Protein AF-A0A7D5LDS2-F1 (afdb_monomer_lite)

Foldseek 3Di:
DQDDLVNLVVQCVVLCVVPWLVSLVVSVVVLQVVLCPDPQSADECVSQVKDLADPDDPLPQCQFQLQAQQWDCDDVVAAIFGRHYFAQPHPPRGRGHHRRMHTSNGGGHSVDGGCVSVVCVVDVPDDDPPPPDDDDPPPPPDDPDDDDDDPDDDDDDDDDDDDD

pLDDT: mean 73.28, std 21.01, range [31.77, 95.56]

Secondary structure (DSSP, 8-state):
-PPPHHHHHHHHHHHHHHHTHHHHHHHHHHHHHHHHTSTTSSB-TTTTT-BSS--S-GGG---SGGGSTTEEPPPTTSPBEESSB--TT-TTTTT-B-TT-B-TT----TTS-TTHHHHHHHS-SS--TTT---------------------------------

InterPro domains:
  IPR000170 High potential iron-sulphur protein [PF01355] (63-108)
  IPR000170 High potential iron-sulphur protein [PS51373] (11-111)
  IPR036369 High potential iron-sulphur protein superfamily [G3DSA:4.10.490.10] (42-109)
  IPR036369 High potential iron-sulphur protein superfamily [SSF57652] (61-108)

Sequence (164 aa):
MQPSTLSHASALLWNYLRYGDRGVDAVAERVHDAAHDLPNGKFDKRSARYLPQSPFPPLLWRPQCGRCQFWEEGGPGESGRCHVVGRPDDGFGGEAIHPRGWCALFTPPSDEPAFAWVRERLIPDGASSVRGEYHPSVRNESAGGEPSPRRERTIPVTGPDDDG

Structure (mmCIF, N/CA/C/O backbone):
data_AF-A0A7D5LDS2-F1
#
_entry.id   AF-A0A7D5LDS2-F1
#
loop_
_atom_site.group_PDB
_atom_site.id
_atom_site.type_symbol
_atom_site.label_atom_id
_atom_site.label_alt_id
_atom_site.label_comp_id
_atom_site.label_asym_id
_atom_site.label_entity_id
_atom_site.label_seq_id
_atom_site.pdbx_PDB_ins_code
_atom_site.Cartn_x
_atom_site.Cartn_y
_atom_site.Cartn_z
_atom_site.occupancy
_atom_site.B_iso_or_equiv
_atom_site.auth_seq_id
_atom_site.auth_comp_id
_atom_site.auth_asym_id
_atom_site.auth_atom_id
_atom_site.pdbx_PDB_model_num
ATOM 1 N N . MET A 1 1 ? 7.931 -5.686 17.215 1.00 43.16 1 MET A N 1
ATOM 2 C CA . MET A 1 1 ? 8.887 -4.840 16.460 1.00 43.16 1 MET A CA 1
ATOM 3 C C . MET A 1 1 ? 8.094 -4.038 15.441 1.00 43.16 1 MET A C 1
ATOM 5 O O . MET A 1 1 ? 7.343 -4.650 14.699 1.00 43.16 1 MET A O 1
ATOM 9 N N . GLN A 1 2 ? 8.181 -2.704 15.433 1.00 44.94 2 GLN A N 1
ATOM 10 C CA . GLN A 1 2 ? 7.483 -1.902 14.419 1.00 44.94 2 GLN A CA 1
ATOM 11 C C . GLN A 1 2 ? 8.272 -1.941 13.101 1.00 44.94 2 GLN A C 1
ATOM 13 O O . GLN A 1 2 ? 9.468 -1.635 13.124 1.00 44.94 2 GLN A O 1
ATOM 18 N N . PRO A 1 3 ? 7.656 -2.303 11.964 1.00 48.97 3 PRO A N 1
ATOM 19 C CA . PRO A 1 3 ? 8.332 -2.232 10.678 1.00 48.97 3 PRO A CA 1
ATOM 20 C C . PRO A 1 3 ? 8.623 -0.762 10.352 1.00 48.97 3 PRO A C 1
ATOM 22 O O . PRO A 1 3 ? 7.722 0.068 10.241 1.00 48.97 3 PRO A O 1
ATOM 25 N N . SER A 1 4 ? 9.901 -0.402 10.228 1.00 54.41 4 SER A N 1
ATOM 26 C CA . SER A 1 4 ? 10.266 0.902 9.677 1.00 54.41 4 SER A CA 1
ATOM 27 C C . SER A 1 4 ? 9.943 0.912 8.178 1.00 54.41 4 SER A C 1
ATOM 29 O O . SER A 1 4 ? 10.125 -0.085 7.486 1.00 54.41 4 SER A O 1
ATOM 31 N N . THR A 1 5 ? 9.471 2.037 7.639 1.00 55.06 5 THR A N 1
ATOM 32 C CA . THR A 1 5 ? 9.068 2.130 6.216 1.00 55.06 5 THR A CA 1
ATOM 33 C C . THR A 1 5 ? 10.208 1.865 5.244 1.00 55.06 5 THR A C 1
ATOM 35 O O . THR A 1 5 ? 10.000 1.308 4.172 1.00 55.06 5 THR A O 1
ATOM 38 N N . LEU A 1 6 ? 11.424 2.242 5.646 1.00 59.59 6 LEU A N 1
ATOM 39 C CA . LEU A 1 6 ? 12.655 1.919 4.933 1.00 59.59 6 LEU A CA 1
ATOM 40 C C . LEU A 1 6 ? 12.893 0.405 4.882 1.00 59.59 6 LEU A C 1
ATOM 42 O O . LEU A 1 6 ? 13.400 -0.080 3.875 1.00 59.59 6 LEU A O 1
ATOM 46 N N . SER A 1 7 ? 12.494 -0.341 5.916 1.00 75.19 7 SER A N 1
ATOM 47 C CA . SER A 1 7 ? 12.638 -1.799 5.959 1.00 75.19 7 SER A CA 1
ATOM 48 C C . SER A 1 7 ? 11.725 -2.490 4.946 1.00 75.19 7 SER A C 1
ATOM 50 O O . SER A 1 7 ? 12.208 -3.315 4.177 1.00 75.19 7 SER A O 1
ATOM 52 N N . HIS A 1 8 ? 10.440 -2.112 4.868 1.00 85.94 8 HIS A N 1
ATOM 53 C CA . HIS A 1 8 ? 9.495 -2.758 3.940 1.00 85.94 8 HIS A CA 1
ATOM 54 C C . HIS A 1 8 ? 9.853 -2.508 2.476 1.00 85.94 8 HIS A C 1
ATOM 56 O O . HIS A 1 8 ? 10.021 -3.456 1.717 1.00 85.94 8 HIS A O 1
ATOM 62 N N . ALA A 1 9 ? 10.048 -1.244 2.087 1.00 83.69 9 ALA A N 1
ATOM 63 C CA . ALA A 1 9 ? 10.391 -0.901 0.706 1.00 83.69 9 ALA A CA 1
ATOM 64 C C . ALA A 1 9 ? 11.714 -1.550 0.258 1.00 83.69 9 ALA A C 1
ATOM 66 O O . ALA A 1 9 ? 11.814 -2.041 -0.867 1.00 83.69 9 ALA A O 1
ATOM 67 N N . SER A 1 10 ? 12.710 -1.608 1.151 1.00 84.69 10 SER A N 1
ATOM 68 C CA . SER A 1 10 ? 13.975 -2.295 0.868 1.00 84.69 10 SER A CA 1
ATOM 69 C C . SER A 1 10 ? 13.777 -3.803 0.749 1.00 84.69 10 SER A C 1
ATOM 71 O O . SER A 1 10 ? 14.291 -4.404 -0.187 1.00 84.69 10 SER A O 1
ATOM 73 N N . ALA A 1 11 ? 13.022 -4.425 1.660 1.00 87.38 11 ALA A N 1
ATOM 74 C CA . ALA A 1 11 ? 12.732 -5.855 1.609 1.00 87.38 11 ALA A CA 1
ATOM 75 C C . ALA A 1 11 ? 11.981 -6.228 0.326 1.00 87.38 11 ALA A C 1
ATOM 77 O O . ALA A 1 11 ? 12.344 -7.204 -0.327 1.00 87.38 11 ALA A O 1
ATOM 78 N N . LEU A 1 12 ? 10.989 -5.429 -0.065 1.00 88.25 12 LEU A N 1
ATOM 79 C CA . LEU A 1 12 ? 10.237 -5.601 -1.300 1.00 88.25 12 LEU A CA 1
ATOM 80 C C . LEU A 1 12 ? 11.160 -5.562 -2.525 1.00 88.25 12 LEU A C 1
ATOM 82 O O . LEU A 1 12 ? 11.166 -6.501 -3.319 1.00 88.25 12 LEU A O 1
ATOM 86 N N . LEU A 1 13 ? 11.997 -4.524 -2.637 1.00 87.12 13 LEU A N 1
ATOM 87 C CA . LEU A 1 13 ? 12.958 -4.390 -3.733 1.00 87.12 13 LEU A CA 1
ATOM 88 C C . LEU A 1 13 ? 13.962 -5.551 -3.759 1.00 87.12 13 LEU A C 1
ATOM 90 O O . LEU A 1 13 ? 14.194 -6.138 -4.811 1.00 87.12 13 LEU A O 1
ATOM 94 N N . TRP A 1 14 ? 14.541 -5.912 -2.612 1.00 88.12 14 TRP A N 1
ATOM 95 C CA . TRP A 1 14 ? 15.508 -7.009 -2.525 1.00 88.12 14 TRP A CA 1
ATOM 96 C C . TRP A 1 14 ? 14.907 -8.358 -2.920 1.00 88.12 14 TRP A C 1
ATOM 98 O O . TRP A 1 14 ? 15.557 -9.127 -3.630 1.00 88.12 14 TRP A O 1
ATOM 108 N N . ASN A 1 15 ? 13.679 -8.656 -2.486 1.00 89.06 15 ASN A N 1
ATOM 109 C CA . ASN A 1 15 ? 13.011 -9.904 -2.855 1.00 89.06 15 ASN A CA 1
ATOM 110 C C . ASN A 1 15 ? 12.637 -9.913 -4.340 1.00 89.06 15 ASN A C 1
ATOM 112 O O . ASN A 1 15 ? 12.840 -10.937 -4.987 1.00 89.06 15 ASN A O 1
ATOM 116 N N . TYR A 1 16 ? 12.200 -8.781 -4.897 1.00 87.00 16 TYR A N 1
ATOM 117 C CA . TYR A 1 16 ? 11.968 -8.656 -6.335 1.00 87.00 16 TYR A CA 1
ATOM 118 C C . TYR A 1 16 ? 13.249 -8.883 -7.151 1.00 87.00 16 TYR A C 1
ATOM 120 O O . TYR A 1 16 ? 13.262 -9.690 -8.074 1.00 87.00 16 TYR A O 1
ATOM 128 N N . LEU A 1 17 ? 14.366 -8.248 -6.779 1.00 86.94 17 LEU A N 1
ATOM 129 C CA . LEU A 1 17 ? 15.647 -8.425 -7.479 1.00 86.94 17 LEU A CA 1
ATOM 130 C C . LEU A 1 17 ? 16.155 -9.873 -7.436 1.00 86.94 17 LEU A C 1
ATOM 132 O O . LEU A 1 17 ? 16.854 -10.305 -8.350 1.00 86.94 17 LEU A O 1
ATOM 136 N N . ARG A 1 18 ? 15.829 -10.618 -6.374 1.00 90.50 18 ARG A N 1
ATOM 137 C CA . ARG A 1 18 ? 16.299 -11.993 -6.173 1.00 90.50 18 ARG A CA 1
ATOM 138 C C . ARG A 1 18 ? 15.373 -13.052 -6.772 1.00 90.50 18 ARG A C 1
ATOM 140 O O . ARG A 1 18 ? 15.866 -14.064 -7.261 1.00 90.50 18 ARG A O 1
ATOM 147 N N . TYR A 1 19 ? 14.062 -12.846 -6.692 1.00 88.25 19 TYR A N 1
ATOM 148 C CA . TYR A 1 19 ? 13.050 -13.868 -6.980 1.00 88.25 19 TYR A CA 1
ATOM 149 C C . TYR A 1 19 ? 11.948 -13.399 -7.945 1.00 88.25 19 TYR A C 1
ATOM 151 O O . TYR A 1 19 ? 11.013 -14.155 -8.207 1.00 88.25 19 TYR A O 1
ATOM 159 N N . GLY A 1 20 ? 12.043 -12.180 -8.483 1.00 87.25 20 GLY A N 1
ATOM 160 C CA . GLY A 1 20 ? 11.015 -11.578 -9.333 1.00 87.25 20 GLY A CA 1
ATOM 161 C C . GLY A 1 20 ? 9.700 -11.357 -8.585 1.00 87.25 20 GLY A C 1
ATOM 162 O O . GLY A 1 20 ? 9.694 -11.139 -7.371 1.00 87.25 20 GLY A O 1
ATOM 163 N N . ASP A 1 21 ? 8.582 -11.455 -9.304 1.00 86.44 21 ASP A N 1
ATOM 164 C CA . ASP A 1 21 ? 7.237 -11.220 -8.757 1.00 86.44 21 ASP A CA 1
ATOM 165 C C . ASP A 1 21 ? 6.879 -12.196 -7.621 1.00 86.44 21 ASP A C 1
ATOM 167 O O . ASP A 1 21 ? 6.328 -11.781 -6.608 1.00 86.44 21 ASP A O 1
ATOM 171 N N . ARG A 1 22 ? 7.356 -13.452 -7.663 1.00 86.81 22 ARG A N 1
ATOM 172 C CA . ARG A 1 22 ? 7.179 -14.397 -6.537 1.00 86.81 22 ARG A CA 1
ATOM 173 C C . ARG A 1 22 ? 7.800 -13.898 -5.230 1.00 86.81 22 ARG A C 1
ATOM 175 O O . ARG A 1 22 ? 7.350 -14.245 -4.143 1.00 86.81 22 ARG A O 1
ATOM 182 N N . GLY A 1 23 ? 8.877 -13.117 -5.322 1.00 88.19 23 GLY A N 1
ATOM 183 C CA . GLY A 1 23 ? 9.489 -12.487 -4.156 1.00 88.19 23 GLY A CA 1
ATOM 184 C C . GLY A 1 23 ? 8.614 -11.384 -3.564 1.00 88.19 23 GLY A C 1
ATOM 185 O O . GLY A 1 23 ? 8.627 -11.181 -2.350 1.00 88.19 23 GLY A O 1
ATOM 186 N N . VAL A 1 24 ? 7.857 -10.687 -4.411 1.00 90.44 24 VAL A N 1
ATOM 187 C CA . VAL A 1 24 ? 6.875 -9.677 -4.006 1.00 90.44 24 VAL A CA 1
ATOM 188 C C . VAL A 1 24 ? 5.690 -10.344 -3.314 1.00 90.44 24 VAL A C 1
ATOM 190 O O . VAL A 1 24 ? 5.346 -9.923 -2.210 1.00 90.44 24 VAL A O 1
ATOM 193 N N . ASP A 1 25 ? 5.175 -11.443 -3.864 1.00 90.31 25 ASP A N 1
ATOM 194 C CA . ASP A 1 25 ? 4.107 -12.239 -3.242 1.00 90.31 25 ASP A CA 1
ATOM 195 C C . ASP A 1 25 ? 4.535 -12.782 -1.867 1.00 90.31 25 ASP A C 1
ATOM 197 O O . ASP A 1 25 ? 3.831 -12.638 -0.874 1.00 90.31 25 ASP A O 1
ATOM 201 N N . ALA A 1 26 ? 5.763 -13.286 -1.730 1.00 90.75 26 ALA A N 1
ATOM 202 C CA . ALA A 1 26 ? 6.269 -13.728 -0.425 1.00 90.75 26 ALA A CA 1
ATOM 203 C C . ALA A 1 26 ? 6.412 -12.576 0.598 1.00 90.75 26 ALA A C 1
ATOM 205 O O . ALA A 1 26 ? 6.422 -12.782 1.815 1.00 90.75 26 ALA A O 1
ATOM 206 N N . VAL A 1 27 ? 6.594 -11.332 0.145 1.00 91.69 27 VAL A N 1
ATOM 207 C CA . VAL A 1 27 ? 6.536 -10.148 1.020 1.00 91.69 27 VAL A CA 1
ATOM 208 C C . VAL A 1 27 ? 5.083 -9.809 1.363 1.00 91.69 27 VAL A C 1
ATOM 210 O O . VAL A 1 27 ? 4.814 -9.452 2.509 1.00 91.69 2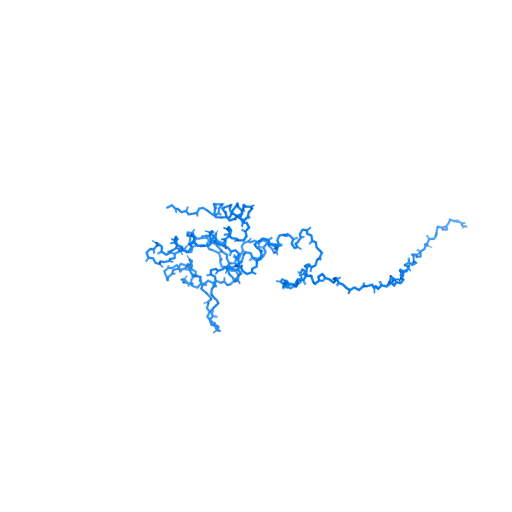7 VAL A O 1
ATOM 213 N N . ALA A 1 28 ? 4.161 -9.956 0.409 1.00 92.69 28 ALA A N 1
ATOM 214 C CA . ALA A 1 28 ? 2.724 -9.790 0.598 1.00 92.69 28 ALA A CA 1
ATOM 215 C C . ALA A 1 28 ? 2.177 -10.675 1.717 1.00 92.69 28 ALA A C 1
ATOM 217 O O . ALA A 1 28 ? 1.587 -10.166 2.670 1.00 92.69 28 ALA A O 1
ATOM 218 N N . GLU A 1 29 ? 2.429 -11.978 1.604 1.00 92.50 29 GLU A N 1
ATOM 219 C CA . GLU A 1 29 ? 1.976 -13.002 2.544 1.00 92.50 29 GLU A CA 1
ATOM 220 C C . GLU A 1 29 ? 2.492 -12.700 3.948 1.00 92.50 29 GLU A C 1
ATOM 222 O O . GLU A 1 29 ? 1.709 -12.603 4.884 1.00 92.50 29 GLU A O 1
ATOM 227 N N . ARG A 1 30 ? 3.783 -12.376 4.093 1.00 92.88 30 ARG A N 1
ATOM 228 C CA . ARG A 1 30 ? 4.353 -12.009 5.400 1.00 92.88 30 ARG A CA 1
ATOM 229 C C . ARG A 1 30 ? 3.700 -10.785 6.035 1.00 92.88 30 ARG A C 1
ATOM 231 O O . ARG A 1 30 ? 3.599 -10.725 7.257 1.00 92.88 30 ARG A O 1
ATOM 238 N N . VAL A 1 31 ? 3.307 -9.786 5.244 1.00 93.62 31 VAL A N 1
ATOM 239 C CA . VAL A 1 31 ? 2.572 -8.624 5.772 1.00 93.62 31 VAL A CA 1
ATOM 240 C C . VAL A 1 31 ? 1.163 -9.027 6.188 1.00 93.62 31 VAL A C 1
ATOM 242 O O . VAL A 1 31 ? 0.693 -8.555 7.221 1.00 93.62 31 VAL A O 1
ATOM 245 N N . HIS A 1 32 ? 0.502 -9.881 5.408 1.00 93.19 32 HIS A N 1
ATOM 246 C CA . HIS A 1 32 ? -0.823 -10.395 5.730 1.00 93.19 32 HIS A CA 1
ATOM 247 C C . HIS A 1 32 ? -0.808 -11.219 7.025 1.00 93.19 32 HIS A C 1
ATOM 249 O O . HIS A 1 32 ? -1.564 -10.907 7.941 1.00 93.19 32 HIS A O 1
ATOM 255 N N . ASP A 1 33 ? 0.119 -12.169 7.153 1.00 92.94 33 ASP A N 1
ATOM 256 C CA . ASP A 1 33 ? 0.312 -12.985 8.356 1.00 92.94 33 ASP A CA 1
ATOM 257 C C . ASP A 1 33 ? 0.617 -12.104 9.573 1.00 92.94 33 ASP A C 1
ATOM 259 O O . ASP A 1 33 ? -0.022 -12.212 10.618 1.00 92.94 33 ASP A O 1
ATOM 263 N N . ALA A 1 34 ? 1.530 -11.139 9.420 1.00 91.75 34 ALA A N 1
ATOM 264 C CA . ALA A 1 34 ? 1.866 -10.215 10.498 1.00 91.75 34 ALA A CA 1
ATOM 265 C C . ALA A 1 34 ? 0.692 -9.309 10.903 1.00 91.75 34 ALA A C 1
ATOM 267 O O . ALA A 1 34 ? 0.620 -8.900 12.060 1.00 91.75 34 ALA A O 1
ATOM 268 N N . ALA A 1 35 ? -0.203 -8.962 9.973 1.00 92.94 35 ALA A N 1
ATOM 269 C CA . ALA A 1 35 ? -1.431 -8.243 10.291 1.00 92.94 35 ALA A CA 1
ATOM 270 C C . ALA A 1 35 ? -2.405 -9.150 11.054 1.00 92.94 35 ALA A C 1
ATOM 272 O O . ALA A 1 35 ? -2.933 -8.733 12.085 1.00 92.94 35 ALA A O 1
ATOM 273 N N . HIS A 1 36 ? -2.588 -10.386 10.585 1.00 91.94 36 HIS A N 1
ATOM 274 C CA . HIS A 1 36 ? -3.464 -11.390 11.185 1.00 91.94 36 HIS A CA 1
ATOM 275 C C . HIS A 1 36 ? -3.063 -11.739 12.628 1.00 91.94 36 HIS A C 1
ATOM 277 O O . HIS A 1 36 ? -3.930 -11.900 13.484 1.00 91.94 36 HIS A O 1
ATOM 283 N N . ASP A 1 37 ? -1.764 -11.771 12.931 1.00 92.00 37 ASP A N 1
ATOM 284 C CA . ASP A 1 37 ? -1.237 -12.022 14.280 1.00 92.00 37 ASP A CA 1
ATOM 285 C C . ASP A 1 37 ? -1.487 -10.869 15.276 1.00 92.00 37 ASP A C 1
ATOM 287 O O . ASP A 1 37 ? -1.243 -11.006 16.480 1.00 92.00 37 ASP A O 1
ATOM 291 N N . LEU A 1 38 ? -1.965 -9.707 14.813 1.00 89.06 38 LEU A N 1
ATOM 292 C CA . LEU A 1 38 ? -2.340 -8.599 15.692 1.00 89.06 38 LEU A CA 1
ATOM 293 C C . LEU A 1 38 ? -3.741 -8.823 16.285 1.00 89.06 38 LEU A C 1
ATOM 295 O O . LEU A 1 38 ? -4.619 -9.337 15.600 1.00 89.06 38 LEU A O 1
ATOM 299 N N . PRO A 1 39 ? -4.027 -8.319 17.503 1.00 84.69 39 PRO A N 1
ATOM 300 C CA . PRO A 1 39 ? -5.327 -8.511 18.161 1.00 84.69 39 PRO A CA 1
ATOM 301 C C . PRO A 1 39 ? -6.561 -8.095 17.342 1.00 84.69 39 PRO A C 1
ATOM 303 O O . PRO A 1 39 ? -7.641 -8.632 17.552 1.00 84.69 39 PRO A O 1
ATOM 306 N N . ASN A 1 40 ? -6.397 -7.152 16.408 1.00 84.00 40 ASN A N 1
ATOM 307 C CA . ASN A 1 40 ? -7.465 -6.642 15.540 1.00 84.00 40 ASN A CA 1
ATOM 308 C C . ASN A 1 40 ? -7.284 -7.064 14.067 1.00 84.00 40 ASN A C 1
ATOM 310 O O . ASN A 1 40 ? -7.889 -6.461 13.185 1.00 84.00 40 ASN A O 1
ATOM 314 N N . GLY A 1 41 ? -6.380 -8.008 13.778 1.00 90.56 41 GLY A N 1
ATOM 315 C CA . GLY A 1 41 ? -6.093 -8.507 12.428 1.00 90.56 41 GLY A CA 1
ATOM 316 C C . GLY A 1 41 ? -5.488 -7.485 11.455 1.00 90.56 41 GLY A C 1
ATOM 317 O O . GLY A 1 41 ? -5.371 -7.765 10.266 1.00 90.56 41 GLY A O 1
ATOM 318 N N . LYS A 1 42 ? -5.140 -6.278 11.928 1.00 94.19 42 LYS A N 1
ATOM 319 C CA . LYS A 1 42 ? -4.668 -5.151 11.106 1.00 94.19 42 LYS A CA 1
ATOM 320 C C . LYS A 1 42 ? -3.667 -4.273 11.839 1.00 94.19 42 LYS A C 1
ATOM 322 O O . LYS A 1 42 ? -3.737 -4.116 13.062 1.00 94.19 42 LYS A O 1
ATOM 327 N N . PHE A 1 43 ? -2.799 -3.604 11.089 1.00 93.56 43 PHE A N 1
ATOM 328 C CA . PHE A 1 43 ? -1.986 -2.484 11.559 1.00 93.56 43 PHE A CA 1
ATOM 329 C C . PHE A 1 43 ? -2.848 -1.221 11.727 1.00 93.56 43 PHE A C 1
ATOM 331 O O . PHE A 1 43 ? -3.707 -0.926 10.893 1.00 93.56 43 PHE A O 1
ATOM 338 N N . ASP A 1 44 ? -2.613 -0.456 12.794 1.00 93.19 44 ASP A N 1
ATOM 339 C CA . ASP A 1 44 ? -3.185 0.888 12.930 1.00 93.19 44 ASP A CA 1
ATOM 340 C C . ASP A 1 44 ? -2.581 1.845 11.886 1.00 93.19 44 ASP A C 1
ATOM 342 O O . ASP A 1 44 ? -1.423 1.710 11.469 1.00 93.19 44 ASP A O 1
ATOM 346 N N . LYS A 1 45 ? -3.348 2.853 11.465 1.00 93.56 45 LYS A N 1
ATOM 347 C CA . LYS A 1 45 ? -2.917 3.834 10.454 1.00 93.56 45 LYS A CA 1
ATOM 348 C C . LYS A 1 45 ? -1.604 4.532 10.812 1.00 93.56 45 LYS A C 1
ATOM 350 O O . LYS A 1 45 ? -0.806 4.831 9.920 1.00 93.56 45 LYS A O 1
ATOM 355 N N . ARG A 1 46 ? -1.351 4.793 12.099 1.00 91.44 46 ARG A N 1
ATOM 356 C CA . ARG A 1 46 ? -0.134 5.484 12.548 1.00 91.44 46 ARG A CA 1
ATOM 357 C C . ARG A 1 46 ? 1.099 4.596 12.380 1.00 91.44 46 ARG A C 1
ATOM 359 O O . ARG A 1 46 ? 2.104 5.070 11.847 1.00 91.44 46 ARG A O 1
ATOM 366 N N . SER A 1 47 ? 1.038 3.331 12.788 1.00 90.38 47 SER A N 1
ATOM 367 C CA . SER A 1 47 ? 2.141 2.373 12.640 1.00 90.38 47 SER A CA 1
ATOM 368 C C . SER A 1 47 ? 2.430 2.050 11.175 1.00 90.38 47 SER A C 1
ATOM 370 O O . SER A 1 47 ? 3.596 1.991 10.784 1.00 90.38 47 SER A O 1
ATOM 372 N N . ALA A 1 48 ? 1.392 1.980 10.339 1.00 92.31 48 ALA A N 1
ATOM 373 C CA . ALA A 1 48 ? 1.523 1.828 8.892 1.00 92.31 48 ALA A CA 1
ATOM 374 C C . ALA A 1 48 ? 1.989 3.110 8.170 1.00 92.31 48 ALA A C 1
ATOM 376 O O . ALA A 1 48 ? 2.206 3.085 6.959 1.00 92.31 48 ALA A O 1
ATOM 377 N N . ARG A 1 49 ? 2.143 4.239 8.879 1.00 92.94 49 ARG A N 1
ATOM 378 C CA . ARG A 1 49 ? 2.433 5.570 8.310 1.00 92.94 49 ARG A CA 1
ATOM 379 C C . ARG A 1 49 ? 1.491 5.935 7.161 1.00 92.94 49 ARG A C 1
ATOM 381 O O . ARG A 1 49 ? 1.924 6.399 6.107 1.00 92.94 49 ARG A O 1
ATOM 388 N N . TYR A 1 50 ? 0.208 5.667 7.364 1.00 92.94 50 TYR A N 1
ATOM 389 C CA . TYR A 1 50 ? -0.827 5.961 6.391 1.00 92.94 50 TYR A CA 1
ATOM 390 C C . TYR A 1 50 ? -0.972 7.471 6.170 1.00 92.94 50 TYR A C 1
ATOM 392 O O . TYR A 1 50 ? -0.987 8.258 7.117 1.00 92.94 50 TYR A O 1
ATOM 400 N N . LEU A 1 51 ? -1.129 7.853 4.906 1.00 92.12 51 LEU A N 1
ATOM 401 C CA . LEU A 1 51 ? -1.464 9.193 4.449 1.00 92.12 51 LEU A CA 1
ATOM 402 C C . LEU A 1 51 ? -2.695 9.104 3.533 1.00 92.12 51 LEU A C 1
ATOM 404 O O . LEU A 1 51 ? -2.720 8.253 2.643 1.00 92.12 51 LEU A O 1
ATOM 408 N N . PRO A 1 52 ? -3.702 9.985 3.683 1.00 90.25 52 PRO A N 1
ATOM 409 C CA . PRO A 1 52 ? -4.910 9.969 2.846 1.00 90.25 52 PRO A CA 1
ATOM 410 C C . PRO A 1 52 ? -4.648 10.381 1.388 1.00 90.25 52 PRO A C 1
ATOM 412 O O . PRO A 1 52 ? -5.480 10.156 0.507 1.00 90.25 52 PRO A O 1
ATOM 415 N N . GLN A 1 53 ? -3.470 10.944 1.123 1.00 89.88 53 GLN A N 1
ATOM 416 C CA . GLN A 1 53 ? -2.968 11.257 -0.204 1.00 89.88 53 GLN A CA 1
ATOM 417 C C . GLN A 1 53 ? -1.505 10.823 -0.301 1.00 89.88 53 GLN A C 1
ATOM 419 O O . GLN A 1 53 ? -0.712 11.109 0.597 1.00 89.88 53 GLN A O 1
ATOM 424 N N . SER A 1 54 ? -1.158 10.128 -1.384 1.00 89.06 54 SER A N 1
ATOM 425 C CA . SER A 1 54 ? 0.205 9.681 -1.652 1.00 89.06 54 SER A CA 1
ATOM 426 C C . SER A 1 54 ? 1.174 10.872 -1.647 1.00 89.06 54 SER A C 1
ATOM 428 O O . SER A 1 54 ? 0.910 11.866 -2.331 1.00 89.06 54 SER A O 1
ATOM 430 N N . PRO A 1 55 ? 2.283 10.805 -0.882 1.00 85.75 55 PRO A N 1
ATOM 431 C CA . PRO A 1 55 ? 3.253 11.896 -0.796 1.00 85.75 55 PRO A CA 1
ATOM 432 C C . PRO A 1 55 ? 4.197 11.931 -2.003 1.00 85.75 55 PRO A C 1
ATOM 434 O O . PRO A 1 55 ? 5.052 12.810 -2.102 1.00 85.75 55 PRO A O 1
ATOM 437 N N . PHE A 1 56 ? 4.105 10.942 -2.892 1.00 81.19 56 PHE A N 1
ATOM 438 C CA . PHE A 1 56 ? 5.034 10.798 -3.992 1.00 81.19 56 PHE A CA 1
ATOM 439 C C . PHE A 1 56 ? 4.725 11.767 -5.135 1.00 81.19 56 PHE A C 1
ATOM 441 O O . PHE A 1 56 ? 3.560 12.051 -5.424 1.00 81.19 56 PHE A O 1
ATOM 448 N N . PRO A 1 57 ? 5.767 12.270 -5.822 1.00 73.81 57 PRO A N 1
ATOM 449 C CA . PRO A 1 57 ? 5.576 13.122 -6.983 1.00 73.81 57 PRO A CA 1
ATOM 450 C C . PRO A 1 57 ? 4.801 12.373 -8.081 1.00 73.81 57 PRO A C 1
ATOM 452 O O . PRO A 1 57 ? 4.868 11.144 -8.144 1.00 73.81 57 PRO A O 1
ATOM 455 N N . PRO A 1 58 ? 4.153 13.083 -9.026 1.00 65.06 58 PRO A N 1
ATOM 456 C CA . PRO A 1 58 ? 3.358 12.473 -10.102 1.00 65.06 58 PRO A CA 1
ATOM 457 C C . PRO A 1 58 ? 4.109 11.461 -10.979 1.00 65.06 58 PRO A C 1
ATOM 459 O O . PRO A 1 58 ? 3.501 10.723 -11.747 1.00 65.06 58 PRO A O 1
ATOM 462 N N . LEU A 1 59 ? 5.440 11.427 -10.910 1.00 61.34 59 LEU A N 1
ATOM 463 C CA . LEU A 1 59 ? 6.267 10.449 -11.615 1.00 61.34 59 LEU A CA 1
ATOM 464 C C . LEU A 1 59 ? 6.260 9.066 -10.936 1.00 61.34 59 LEU A C 1
ATOM 466 O O . LEU A 1 59 ? 6.392 8.055 -11.620 1.00 61.34 59 LEU A O 1
ATOM 470 N N . LEU A 1 60 ? 6.024 9.031 -9.625 1.00 67.50 60 LEU A N 1
ATOM 471 C CA . LEU A 1 60 ? 5.932 7.862 -8.748 1.00 67.50 60 LEU A CA 1
ATOM 472 C C . LEU A 1 60 ? 4.484 7.699 -8.247 1.00 67.50 60 LEU A C 1
ATOM 474 O O . LEU A 1 60 ? 4.246 7.439 -7.077 1.00 67.50 60 LEU A O 1
ATOM 478 N N . TRP A 1 61 ? 3.506 7.918 -9.126 1.00 59.91 61 TRP A N 1
ATOM 479 C CA . TRP A 1 61 ? 2.076 7.984 -8.793 1.00 59.91 61 TRP A CA 1
ATOM 480 C C . TRP A 1 61 ? 1.404 6.618 -8.571 1.00 59.91 61 TRP A C 1
ATOM 482 O O . TRP A 1 61 ? 0.308 6.562 -8.022 1.00 59.91 61 TRP A O 1
ATOM 492 N N . ARG A 1 62 ? 2.044 5.519 -8.996 1.00 74.94 62 ARG A N 1
ATOM 493 C CA . ARG A 1 62 ? 1.526 4.151 -8.815 1.00 74.94 62 ARG A CA 1
ATOM 494 C C . ARG A 1 62 ? 1.434 3.683 -7.352 1.00 74.94 62 ARG A C 1
ATOM 496 O O . ARG A 1 62 ? 0.471 2.978 -7.067 1.00 74.94 62 ARG A O 1
ATOM 503 N N . PRO A 1 63 ? 2.343 4.032 -6.415 1.00 79.50 63 PRO A N 1
ATOM 504 C CA . PRO A 1 63 ? 2.161 3.757 -4.989 1.00 79.50 63 PRO A CA 1
ATOM 505 C C . PRO A 1 63 ? 1.000 4.563 -4.393 1.00 79.50 63 PRO A C 1
ATOM 507 O O . PRO A 1 63 ? 1.179 5.609 -3.764 1.00 79.50 63 PRO A O 1
ATOM 510 N N . GLN A 1 64 ? -0.202 4.029 -4.582 1.00 91.00 64 GLN A N 1
ATOM 511 C CA . GLN A 1 64 ? -1.445 4.474 -3.974 1.00 91.00 64 GLN A CA 1
ATOM 512 C C . GLN A 1 64 ? -2.293 3.265 -3.557 1.00 91.00 64 GLN A C 1
ATOM 514 O O . GLN A 1 64 ? -2.158 2.185 -4.131 1.00 91.00 64 GLN A O 1
ATOM 519 N N . CYS A 1 65 ? -3.168 3.433 -2.566 1.00 92.75 65 CYS A N 1
ATOM 520 C CA . CYS A 1 65 ? -3.983 2.350 -2.019 1.00 92.75 65 CYS A CA 1
ATOM 521 C C . CYS A 1 65 ? -4.815 1.654 -3.100 1.00 92.75 65 CYS A C 1
ATOM 523 O O . CYS A 1 65 ? -4.736 0.442 -3.193 1.00 92.75 65 CYS A O 1
ATOM 525 N N . GLY A 1 66 ? -5.475 2.385 -4.003 1.00 89.88 66 GLY A N 1
ATOM 526 C CA . GLY A 1 66 ? -6.266 1.802 -5.099 1.00 89.88 66 GLY A CA 1
ATOM 527 C C . GLY A 1 66 ? -5.466 1.019 -6.153 1.00 89.88 66 GLY A C 1
ATOM 528 O O . GLY A 1 66 ? -6.028 0.570 -7.143 1.00 89.88 66 GLY A O 1
ATOM 529 N N . ARG A 1 67 ? -4.144 0.912 -5.992 1.00 88.69 67 ARG A N 1
ATOM 530 C CA . ARG A 1 67 ? -3.225 0.113 -6.819 1.00 88.69 67 ARG A CA 1
ATOM 531 C C . ARG A 1 67 ? -2.350 -0.797 -5.946 1.00 88.69 67 ARG A C 1
ATOM 533 O O . ARG A 1 67 ? -1.259 -1.179 -6.347 1.00 88.69 67 ARG A O 1
ATOM 540 N N . CYS A 1 68 ? -2.775 -1.061 -4.715 1.00 91.62 68 CYS A N 1
ATOM 541 C CA . CYS A 1 68 ? -2.111 -1.951 -3.774 1.00 91.62 68 CYS A CA 1
ATOM 542 C C . CYS A 1 68 ? -2.859 -3.282 -3.759 1.00 91.62 68 CYS A C 1
ATOM 544 O O . CYS A 1 68 ? -4.085 -3.285 -3.740 1.00 91.62 68 CYS A O 1
ATOM 546 N N . GLN A 1 69 ? -2.149 -4.401 -3.661 1.00 91.88 69 GLN A N 1
ATOM 547 C CA . GLN A 1 69 ? -2.785 -5.724 -3.5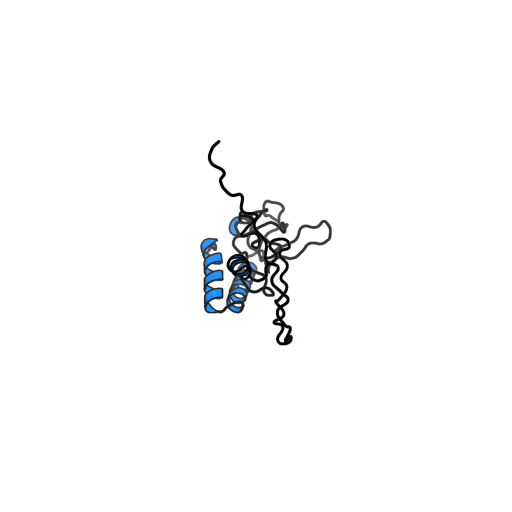68 1.00 91.88 69 GLN A CA 1
ATOM 548 C C . GLN A 1 69 ? -3.715 -5.899 -2.349 1.00 91.88 69 GLN A C 1
ATOM 550 O O . GLN A 1 69 ? -4.539 -6.801 -2.320 1.00 91.88 69 GLN A O 1
ATOM 555 N N . PHE A 1 70 ? -3.546 -5.079 -1.303 1.00 94.38 70 PHE A N 1
ATOM 556 C CA . PHE A 1 70 ? -4.325 -5.183 -0.064 1.00 94.38 70 PHE A CA 1
ATOM 557 C C . PHE A 1 70 ? -5.605 -4.343 -0.076 1.00 94.38 70 PHE A C 1
ATOM 559 O O . PHE A 1 70 ? -6.280 -4.261 0.951 1.00 94.38 70 PHE A O 1
ATOM 566 N N . TRP A 1 71 ? -5.878 -3.647 -1.177 1.00 93.81 71 TRP A N 1
ATOM 567 C CA . TRP A 1 71 ? -7.015 -2.750 -1.310 1.00 93.81 71 TRP A CA 1
ATOM 568 C C . TRP A 1 71 ? -8.266 -3.480 -1.769 1.00 93.81 71 TRP A C 1
ATOM 570 O O . TRP A 1 71 ? -8.234 -4.264 -2.712 1.00 93.81 71 TRP A O 1
ATOM 580 N N . GLU A 1 72 ? -9.375 -3.124 -1.136 1.00 93.19 72 GLU A N 1
ATOM 581 C CA . GLU A 1 72 ? -10.715 -3.540 -1.508 1.00 93.19 72 GLU A CA 1
ATOM 582 C C . GLU A 1 72 ? -11.535 -2.288 -1.825 1.00 93.19 72 GLU A C 1
ATOM 584 O O . GLU A 1 72 ? -11.642 -1.367 -1.007 1.00 93.19 72 GLU A O 1
ATOM 589 N N . GLU A 1 73 ? -12.090 -2.230 -3.034 1.00 90.62 73 GLU A N 1
ATOM 590 C CA . GLU A 1 73 ? -12.951 -1.122 -3.436 1.00 90.62 73 GLU A CA 1
ATOM 591 C C . GLU A 1 73 ? -14.276 -1.173 -2.665 1.00 90.62 73 GLU A C 1
ATOM 593 O O . GLU A 1 73 ? -14.889 -2.228 -2.516 1.00 90.62 73 GLU A O 1
ATOM 598 N N . GLY A 1 74 ? -14.704 -0.021 -2.144 1.00 85.62 74 GLY A N 1
ATOM 599 C CA . GLY A 1 74 ? -16.000 0.106 -1.481 1.00 85.62 74 GLY A CA 1
ATOM 600 C C . GLY A 1 74 ? -17.146 0.127 -2.493 1.00 85.62 74 GLY A C 1
ATOM 601 O O . GLY A 1 74 ? -16.942 0.389 -3.680 1.00 85.62 74 GLY A O 1
ATOM 602 N N . GLY A 1 75 ? -18.373 -0.104 -2.020 1.00 82.81 75 GLY A N 1
ATOM 603 C CA . GLY A 1 75 ? -19.565 0.101 -2.838 1.00 82.81 75 GLY A CA 1
ATOM 604 C C . GLY A 1 75 ? -19.750 1.568 -3.270 1.00 82.81 75 GLY A C 1
ATOM 605 O O . GLY A 1 75 ? -19.050 2.467 -2.796 1.00 82.81 75 GLY A O 1
ATOM 606 N N . PRO A 1 76 ? -20.717 1.861 -4.158 1.00 83.06 76 PRO A N 1
ATOM 607 C CA . PRO A 1 76 ? -21.005 3.229 -4.581 1.00 83.06 76 PRO A CA 1
ATOM 608 C C . PRO A 1 76 ? -21.288 4.161 -3.391 1.00 83.06 76 PRO A C 1
ATOM 610 O O . PRO A 1 76 ? -22.258 3.974 -2.662 1.00 83.06 76 PRO A O 1
ATOM 613 N N . GLY A 1 77 ? -20.448 5.184 -3.211 1.00 77.62 77 GLY A N 1
ATOM 614 C CA . GLY A 1 77 ? -20.556 6.138 -2.098 1.00 77.62 77 GLY A CA 1
ATOM 615 C C . GLY A 1 77 ? -19.945 5.658 -0.775 1.00 77.62 77 GLY A C 1
ATOM 616 O O . GLY A 1 77 ? -19.935 6.416 0.194 1.00 77.62 77 GLY A O 1
ATOM 617 N N . GLU A 1 78 ? -19.397 4.445 -0.732 1.00 82.38 78 GLU A N 1
ATOM 618 C CA . GLU A 1 78 ? -18.647 3.928 0.406 1.00 82.38 78 GLU A CA 1
ATOM 619 C C . GLU A 1 78 ? -17.150 4.203 0.245 1.00 82.38 78 GLU A C 1
ATOM 621 O O . GLU A 1 78 ? -16.617 4.366 -0.853 1.00 82.38 78 GLU A O 1
ATOM 626 N N . SER A 1 79 ? -16.447 4.258 1.373 1.00 83.31 79 SER A N 1
ATOM 627 C CA . SER A 1 79 ? -14.986 4.285 1.357 1.00 83.31 79 SER A CA 1
ATOM 628 C C . SER A 1 79 ? -14.456 2.873 1.141 1.00 83.31 79 SER A C 1
ATOM 630 O O . SER A 1 79 ? -14.990 1.913 1.699 1.00 83.31 79 SER A O 1
ATOM 632 N N . GLY A 1 80 ? -13.395 2.746 0.345 1.00 90.50 80 GLY A N 1
ATOM 633 C CA . GLY A 1 80 ? -12.705 1.469 0.231 1.00 90.50 80 GLY A CA 1
ATOM 634 C C . GLY A 1 80 ? -11.936 1.125 1.502 1.00 90.50 80 GLY A C 1
ATOM 635 O O . GLY A 1 80 ? -11.770 1.937 2.422 1.00 90.50 80 GLY A O 1
ATOM 636 N N . ARG A 1 81 ? -11.499 -0.125 1.565 1.00 92.88 81 ARG A N 1
ATOM 637 C CA . ARG A 1 81 ? -10.924 -0.745 2.756 1.00 92.88 81 ARG A CA 1
ATOM 638 C C . ARG A 1 81 ? -9.563 -1.335 2.423 1.00 92.88 81 ARG A C 1
ATOM 640 O O . ARG A 1 81 ? -9.193 -1.515 1.267 1.00 92.88 81 ARG A O 1
ATOM 647 N N . CYS A 1 82 ? -8.785 -1.607 3.462 1.00 95.00 82 CYS A N 1
ATOM 648 C CA . CYS A 1 82 ? -7.539 -2.349 3.340 1.00 95.00 82 CYS A CA 1
ATOM 649 C C . CYS A 1 82 ? -7.592 -3.569 4.256 1.00 95.00 82 CYS A C 1
ATOM 651 O O . CYS A 1 82 ? -8.033 -3.476 5.408 1.00 95.00 82 CYS A O 1
ATOM 653 N N . HIS A 1 83 ? -7.126 -4.708 3.752 1.00 94.56 83 HIS A N 1
ATOM 654 C CA . HIS A 1 83 ? -7.115 -5.960 4.505 1.00 94.56 83 HIS A CA 1
ATOM 655 C C . HIS A 1 83 ? -6.101 -5.953 5.650 1.00 94.56 83 HIS A C 1
ATOM 657 O O . HIS A 1 83 ? -6.297 -6.668 6.622 1.00 94.56 83 HIS A O 1
ATOM 663 N N . VAL A 1 84 ? -5.053 -5.126 5.564 1.00 95.56 84 VAL A N 1
ATOM 664 C CA . VAL A 1 84 ? -3.946 -5.130 6.536 1.00 95.56 84 VAL A CA 1
ATOM 665 C C . VAL A 1 84 ? -3.782 -3.815 7.303 1.00 95.56 84 VAL A C 1
ATOM 667 O O . VAL A 1 84 ? -3.064 -3.789 8.295 1.00 95.56 84 VAL A O 1
ATOM 670 N N . VAL A 1 85 ? -4.444 -2.720 6.907 1.00 94.88 85 VAL A N 1
ATOM 671 C CA . VAL A 1 85 ? -4.343 -1.403 7.574 1.00 94.88 85 VAL A CA 1
ATOM 672 C C . VAL A 1 85 ? -5.724 -0.811 7.831 1.00 94.88 85 VAL A C 1
ATOM 674 O O . VAL A 1 85 ? -6.597 -0.887 6.972 1.00 94.88 85 VAL A O 1
ATOM 677 N N . GLY A 1 86 ? -5.881 -0.135 8.968 1.00 92.88 86 GLY A N 1
ATOM 678 C CA . GLY A 1 86 ? -7.080 0.629 9.306 1.00 92.88 86 GLY A CA 1
ATOM 679 C C . GLY A 1 86 ? -7.963 -0.128 10.283 1.00 92.88 86 GLY A C 1
ATOM 680 O O . GLY A 1 86 ? -8.533 -1.159 9.935 1.00 92.88 86 GLY A O 1
ATOM 681 N N . ARG A 1 87 ? -8.064 0.399 11.501 1.00 90.81 87 ARG A N 1
ATOM 682 C CA . ARG A 1 87 ? -8.881 -0.134 12.597 1.00 90.81 87 ARG A CA 1
ATOM 683 C C . ARG A 1 87 ? -10.079 0.779 12.884 1.00 90.81 87 ARG A C 1
ATOM 685 O O . ARG A 1 87 ? -10.010 1.969 12.571 1.00 90.81 87 ARG A O 1
ATOM 692 N N . PRO A 1 88 ? -11.157 0.274 13.511 1.00 87.62 88 PRO A N 1
ATOM 693 C CA . PRO A 1 88 ? -12.338 1.083 13.824 1.00 87.62 88 PRO A CA 1
ATOM 694 C C . PRO A 1 88 ? -12.037 2.336 14.657 1.00 87.62 88 PRO A C 1
ATOM 696 O O . PRO A 1 88 ? -12.688 3.362 14.483 1.00 87.62 88 PRO A O 1
ATOM 699 N N . ASP A 1 89 ? -11.040 2.258 15.537 1.00 87.25 89 ASP A N 1
ATOM 700 C CA . ASP A 1 89 ? -10.608 3.314 16.454 1.00 87.25 89 ASP A CA 1
ATOM 701 C C . ASP A 1 89 ? -9.514 4.232 15.881 1.00 87.25 89 ASP A C 1
ATOM 703 O O . ASP A 1 89 ? -9.071 5.165 16.556 1.00 87.25 89 ASP A O 1
ATOM 707 N N . ASP A 1 90 ? -9.086 4.015 14.633 1.00 86.81 90 ASP A N 1
ATOM 708 C CA . ASP A 1 90 ? -8.078 4.865 14.013 1.00 86.81 90 ASP A CA 1
ATOM 709 C C . ASP A 1 90 ? -8.601 6.284 13.727 1.00 86.81 90 ASP A C 1
ATOM 711 O O . ASP A 1 90 ? -9.722 6.515 13.260 1.00 86.81 90 ASP A O 1
ATOM 715 N N . GLY A 1 91 ? -7.716 7.269 13.900 1.00 76.50 91 GLY A N 1
ATOM 716 C CA . GLY A 1 91 ? -7.929 8.616 13.368 1.00 76.50 91 GLY A CA 1
ATOM 717 C C . GLY A 1 91 ? -8.070 8.622 11.836 1.00 76.50 91 GLY A C 1
ATOM 718 O O . GLY A 1 91 ? -7.715 7.664 11.151 1.00 76.50 91 GLY A O 1
ATOM 719 N N . PHE A 1 92 ? -8.556 9.733 11.269 1.00 71.12 92 PHE A N 1
ATOM 720 C CA . PHE A 1 92 ? -8.830 9.862 9.826 1.00 71.12 92 PHE A CA 1
ATOM 721 C C . PHE A 1 92 ? -9.885 8.868 9.302 1.00 71.12 92 PHE A C 1
ATOM 723 O O . PHE A 1 92 ? -9.669 8.218 8.279 1.00 71.12 92 PHE A O 1
ATOM 730 N N . GLY A 1 93 ? -11.020 8.741 9.998 1.00 79.44 93 GLY A N 1
ATOM 731 C CA . GLY A 1 93 ? -12.174 7.969 9.519 1.00 79.44 93 GLY A CA 1
ATOM 732 C C . GLY A 1 93 ? -12.116 6.459 9.780 1.00 79.44 93 GLY A C 1
ATOM 733 O O . GLY A 1 93 ? -12.712 5.706 9.015 1.00 79.44 93 GLY A O 1
ATOM 734 N N . GLY A 1 94 ? -11.400 5.999 10.814 1.00 87.62 94 G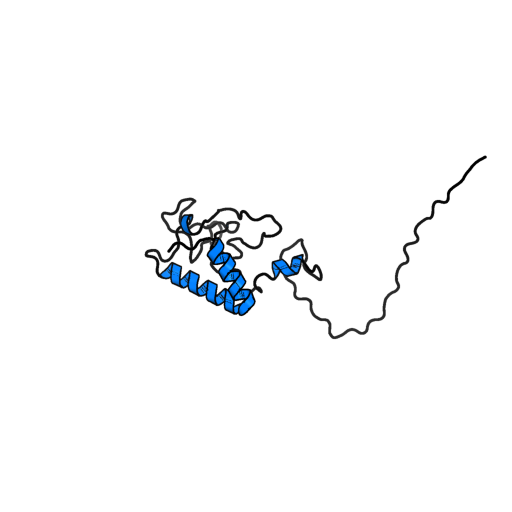LY A N 1
ATOM 735 C CA . GLY A 1 94 ? -11.411 4.594 11.239 1.00 87.62 94 GLY A CA 1
ATOM 736 C C . GLY A 1 94 ? -10.859 3.653 10.172 1.00 87.62 94 GLY A C 1
ATOM 737 O O . GLY A 1 94 ? -9.752 3.853 9.671 1.00 87.62 94 GLY A O 1
ATOM 738 N N . GLU A 1 95 ? -11.646 2.662 9.762 1.00 90.31 95 GLU A N 1
ATOM 739 C CA . GLU A 1 95 ? -11.248 1.695 8.730 1.00 90.31 95 GLU A CA 1
ATOM 740 C C . GLU A 1 95 ? -11.233 2.263 7.305 1.00 90.31 95 GLU A C 1
ATOM 742 O O . GLU A 1 95 ? -10.684 1.630 6.406 1.00 90.31 95 GLU A O 1
ATOM 747 N N . ALA A 1 96 ? -11.808 3.449 7.081 1.00 91.69 96 ALA A N 1
ATOM 748 C CA . ALA A 1 96 ? -11.892 4.045 5.754 1.00 91.69 96 ALA A CA 1
ATOM 749 C C . ALA A 1 96 ? -10.495 4.336 5.188 1.00 91.69 96 ALA A C 1
ATOM 751 O O . ALA A 1 96 ? -9.716 5.096 5.778 1.00 91.69 96 ALA A O 1
ATOM 752 N N . ILE A 1 97 ? -10.188 3.782 4.018 1.00 94.19 97 ILE A N 1
ATOM 753 C CA . ILE A 1 97 ? -8.954 4.041 3.280 1.00 94.19 97 ILE A CA 1
ATOM 754 C C . ILE A 1 97 ? -9.317 4.789 1.996 1.00 94.19 97 ILE A C 1
ATOM 756 O O . ILE A 1 97 ? -10.270 4.464 1.293 1.00 94.19 97 ILE A O 1
ATOM 760 N N . HIS A 1 98 ? -8.567 5.842 1.690 1.00 91.62 98 HIS A N 1
ATOM 761 C CA . HIS A 1 98 ? -8.782 6.626 0.483 1.00 91.62 98 HIS A CA 1
ATOM 762 C C . HIS A 1 98 ? -8.014 5.979 -0.683 1.00 91.62 98 HIS A C 1
ATOM 764 O O . HIS A 1 98 ? -6.835 5.662 -0.505 1.00 91.62 98 HIS A O 1
ATOM 770 N N . PRO A 1 99 ? -8.592 5.831 -1.891 1.00 91.25 99 PRO A N 1
ATOM 771 C CA . PRO A 1 99 ? -7.921 5.153 -3.009 1.00 91.25 99 PRO A CA 1
ATOM 772 C C . PRO A 1 99 ? -6.635 5.864 -3.454 1.00 91.25 99 PRO A C 1
ATOM 774 O O . PRO A 1 99 ? -5.699 5.227 -3.931 1.00 91.25 99 PRO A O 1
ATOM 777 N N . ARG A 1 100 ? -6.548 7.187 -3.251 1.00 90.62 100 ARG A N 1
ATOM 778 C CA . ARG A 1 100 ? -5.331 7.982 -3.517 1.00 90.62 100 ARG A CA 1
ATOM 779 C C . ARG A 1 100 ? -4.361 8.029 -2.334 1.00 90.62 100 ARG A C 1
ATOM 781 O O . ARG A 1 100 ? -3.362 8.739 -2.414 1.00 90.62 100 ARG A O 1
ATOM 788 N N . GLY A 1 101 ? -4.681 7.357 -1.231 1.00 92.44 101 GLY A N 1
ATOM 789 C CA . GLY A 1 101 ? -3.838 7.286 -0.044 1.00 92.44 101 GLY A CA 1
ATOM 790 C C . GLY A 1 101 ? -2.600 6.430 -0.268 1.00 92.44 101 GLY A C 1
ATOM 791 O O . GLY A 1 101 ? -2.431 5.823 -1.320 1.00 92.44 101 GLY A O 1
ATOM 792 N N . TRP A 1 102 ? -1.719 6.385 0.720 1.00 93.50 102 TRP A N 1
ATOM 793 C CA . TRP A 1 102 ? -0.517 5.559 0.702 1.00 93.50 102 TRP A CA 1
ATOM 794 C C . TRP A 1 102 ? -0.153 5.128 2.122 1.00 93.50 102 TRP A C 1
ATOM 796 O O . TRP A 1 102 ? -0.447 5.838 3.080 1.00 93.50 102 TRP A O 1
ATOM 806 N N . CYS A 1 103 ? 0.511 3.985 2.269 1.00 93.56 103 CYS A N 1
ATOM 807 C CA . CYS A 1 103 ? 1.122 3.583 3.530 1.00 93.56 103 CYS A CA 1
ATOM 808 C C . CYS A 1 103 ? 2.464 2.888 3.282 1.00 93.56 103 CYS A C 1
ATOM 810 O O . CYS A 1 103 ? 2.756 2.420 2.181 1.00 93.56 103 CYS A O 1
ATOM 812 N N . ALA A 1 104 ? 3.255 2.768 4.339 1.00 92.31 104 ALA A N 1
ATOM 813 C CA . ALA A 1 104 ? 4.553 2.107 4.345 1.00 92.31 104 ALA A CA 1
ATOM 814 C C . ALA A 1 104 ? 4.557 0.664 3.836 1.00 92.31 104 ALA A C 1
ATOM 816 O O . ALA A 1 104 ? 5.595 0.178 3.398 1.00 92.31 104 ALA A O 1
ATOM 817 N N . LEU A 1 105 ? 3.413 -0.005 3.971 1.00 94.06 105 LEU A N 1
ATOM 818 C CA . LEU A 1 105 ? 3.198 -1.411 3.650 1.00 94.06 105 LEU A CA 1
ATOM 819 C C . LEU A 1 105 ? 2.670 -1.594 2.222 1.00 94.06 105 LEU A C 1
ATOM 821 O O . LEU A 1 105 ? 2.166 -2.661 1.891 1.00 94.06 105 LEU A O 1
ATOM 825 N N . PHE A 1 106 ? 2.737 -0.550 1.386 1.00 92.69 106 PHE A N 1
ATOM 826 C CA . PHE A 1 106 ? 2.369 -0.651 -0.020 1.00 92.69 106 PHE A CA 1
ATOM 827 C C . PHE A 1 106 ? 3.130 -1.798 -0.688 1.00 92.69 106 PHE A C 1
ATOM 829 O O . PHE A 1 106 ? 4.362 -1.866 -0.624 1.00 92.69 106 PHE A O 1
ATOM 836 N N . THR A 1 107 ? 2.378 -2.642 -1.381 1.00 91.69 107 THR A N 1
ATOM 837 C CA . THR A 1 107 ? 2.906 -3.717 -2.207 1.00 91.69 107 THR A CA 1
ATOM 838 C C . THR A 1 107 ? 2.158 -3.692 -3.544 1.00 91.69 107 THR A C 1
ATOM 840 O O . THR A 1 107 ? 0.926 -3.579 -3.528 1.00 91.69 107 THR A O 1
ATOM 843 N N . PRO A 1 108 ? 2.875 -3.736 -4.686 1.00 88.19 108 PRO A N 1
ATOM 844 C CA . PRO A 1 108 ? 2.269 -3.789 -6.015 1.00 88.19 108 PRO A CA 1
ATOM 845 C C . PRO A 1 108 ? 1.261 -4.941 -6.143 1.00 88.19 108 PRO A C 1
ATOM 847 O O . PRO A 1 108 ? 1.383 -5.919 -5.407 1.00 88.19 108 PRO A O 1
ATOM 850 N N . PRO A 1 109 ? 0.280 -4.832 -7.049 1.00 84.94 109 PRO A N 1
ATOM 851 C CA . PRO A 1 109 ? -0.665 -5.908 -7.301 1.00 84.94 109 PRO A CA 1
ATOM 852 C C . PRO A 1 109 ? 0.048 -7.077 -8.000 1.00 84.94 109 PRO A C 1
ATOM 854 O O . PRO A 1 109 ? 1.013 -6.866 -8.733 1.00 84.94 109 PRO A O 1
ATOM 857 N N . SER A 1 110 ? -0.394 -8.305 -7.731 1.00 77.25 110 SER A N 1
ATOM 858 C CA . SER A 1 110 ? 0.273 -9.537 -8.184 1.00 77.25 110 SER A CA 1
ATOM 859 C C . SER A 1 110 ? 0.065 -9.850 -9.670 1.00 77.25 110 SER A C 1
ATOM 861 O O . SER A 1 110 ? 0.791 -10.659 -10.246 1.00 77.25 110 SER A O 1
ATOM 863 N N . ASP A 1 111 ? -0.914 -9.210 -10.308 1.00 71.94 111 ASP A N 1
ATOM 864 C CA . ASP A 1 111 ? -1.246 -9.349 -11.727 1.00 71.94 111 ASP A CA 1
ATOM 865 C C . ASP A 1 111 ? -0.497 -8.355 -12.634 1.00 71.94 111 ASP A C 1
ATOM 867 O O . ASP A 1 111 ? -0.543 -8.479 -13.860 1.00 71.94 111 ASP A O 1
ATOM 871 N N . GLU A 1 112 ? 0.243 -7.404 -12.055 1.00 70.25 112 GLU A N 1
ATOM 872 C CA . GLU A 1 112 ? 1.103 -6.474 -12.782 1.00 70.25 112 GLU A CA 1
ATOM 873 C C . GLU A 1 112 ? 2.581 -6.725 -12.431 1.00 70.25 112 GLU A C 1
ATOM 875 O O . GLU A 1 112 ? 2.924 -6.837 -11.253 1.00 70.25 112 GLU A O 1
ATOM 880 N N . PRO A 1 113 ? 3.503 -6.747 -13.415 1.00 69.06 113 PRO A N 1
ATOM 881 C CA . PRO A 1 113 ? 4.920 -6.939 -13.129 1.00 69.06 113 PRO A CA 1
ATOM 882 C C . PRO A 1 113 ? 5.433 -5.845 -12.187 1.00 69.06 113 PRO A C 1
ATOM 884 O O . PRO A 1 113 ? 5.349 -4.640 -12.476 1.00 69.06 113 PRO A O 1
ATOM 887 N N . ALA A 1 114 ? 5.977 -6.261 -11.044 1.00 71.69 114 ALA A N 1
ATOM 888 C CA . ALA A 1 114 ? 6.370 -5.337 -9.998 1.00 71.69 114 ALA A CA 1
ATOM 889 C C . ALA A 1 114 ? 7.452 -4.379 -10.516 1.00 71.69 114 ALA A C 1
ATOM 891 O O . ALA A 1 114 ? 8.411 -4.762 -11.184 1.00 71.69 114 ALA A O 1
ATOM 892 N N . PHE A 1 115 ? 7.291 -3.086 -10.228 1.00 73.25 115 PHE A N 1
ATOM 893 C CA . PHE A 1 115 ? 8.186 -2.020 -10.704 1.00 73.25 115 PHE A CA 1
ATOM 894 C C . PHE A 1 115 ? 8.267 -1.846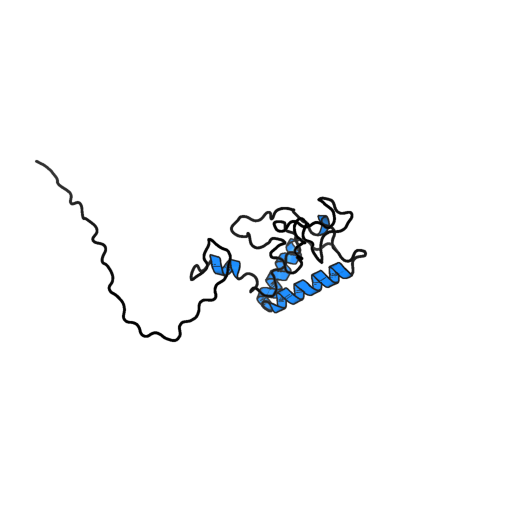 -12.235 1.00 73.25 115 PHE A C 1
ATOM 896 O O . PHE A 1 115 ? 9.096 -1.059 -12.700 1.00 73.25 115 PHE A O 1
ATOM 903 N N . ALA A 1 116 ? 7.407 -2.487 -13.039 1.00 69.31 116 ALA A N 1
ATOM 904 C CA . ALA A 1 116 ? 7.375 -2.275 -14.491 1.00 69.31 116 ALA A CA 1
ATOM 905 C C . ALA A 1 116 ? 7.175 -0.800 -14.862 1.00 69.31 116 ALA A C 1
ATOM 907 O O . ALA A 1 116 ? 7.845 -0.298 -15.758 1.00 69.31 116 ALA A O 1
ATOM 908 N N . TRP A 1 117 ? 6.390 -0.066 -14.073 1.00 62.38 117 TRP A N 1
ATOM 909 C CA . TRP A 1 117 ? 6.201 1.382 -14.195 1.00 62.38 117 TRP A CA 1
ATOM 910 C C . TRP A 1 117 ? 7.497 2.210 -14.097 1.00 62.38 117 TRP A C 1
ATOM 912 O O . TRP A 1 117 ? 7.553 3.320 -14.628 1.00 62.38 117 TRP A O 1
ATOM 922 N N . VAL A 1 118 ? 8.549 1.701 -13.441 1.00 66.25 118 VAL A N 1
ATOM 923 C CA . VAL A 1 118 ? 9.879 2.341 -13.432 1.00 66.25 118 VAL A CA 1
ATOM 924 C C . VAL A 1 118 ? 10.529 2.189 -14.807 1.00 66.25 118 VAL A C 1
ATOM 926 O O . VAL A 1 118 ? 11.070 3.148 -15.353 1.00 66.25 118 VAL A O 1
ATOM 929 N N . ARG A 1 119 ? 10.457 0.982 -15.383 1.00 61.66 119 ARG A N 1
ATOM 930 C CA . ARG A 1 119 ? 11.051 0.654 -16.688 1.00 61.66 119 ARG A CA 1
ATOM 931 C C . ARG A 1 119 ? 10.298 1.317 -17.839 1.00 61.66 119 ARG A C 1
ATOM 933 O O . ARG A 1 119 ? 10.950 1.916 -18.684 1.00 61.66 119 ARG A O 1
ATOM 940 N N . GLU A 1 120 ? 8.964 1.302 -17.799 1.00 58.25 120 GLU A N 1
ATOM 941 C CA . GLU A 1 120 ? 8.045 1.973 -18.741 1.00 58.25 120 GLU A CA 1
ATOM 942 C C . GLU A 1 120 ? 8.368 3.464 -18.941 1.00 58.25 120 GLU A C 1
ATOM 944 O O . GLU A 1 120 ? 8.054 4.043 -19.977 1.00 58.25 120 GLU A O 1
ATOM 949 N N . ARG A 1 121 ? 8.986 4.106 -17.942 1.00 58.47 121 ARG A N 1
ATOM 950 C CA . ARG A 1 121 ? 9.362 5.524 -17.982 1.00 58.47 121 ARG A CA 1
ATOM 951 C C . ARG A 1 121 ? 10.821 5.776 -18.359 1.00 58.47 121 ARG A C 1
ATOM 953 O O . ARG A 1 121 ? 11.119 6.852 -18.867 1.00 58.47 121 ARG A O 1
ATOM 960 N N . LEU A 1 122 ? 11.718 4.824 -18.092 1.00 57.00 122 LEU A N 1
ATOM 961 C CA . LEU A 1 122 ? 13.146 4.921 -18.426 1.00 57.00 122 LEU A CA 1
ATOM 962 C C . LEU A 1 122 ? 13.442 4.477 -19.865 1.00 57.00 122 LEU A C 1
ATOM 964 O O . LEU A 1 122 ? 14.426 4.931 -20.444 1.00 57.00 122 LEU A O 1
ATOM 968 N N . ILE A 1 123 ? 12.592 3.622 -20.440 1.00 53.31 123 ILE A N 1
ATOM 969 C CA . ILE A 1 123 ? 12.655 3.190 -21.838 1.00 53.31 123 ILE A CA 1
ATOM 970 C C . ILE A 1 123 ? 11.267 3.466 -22.451 1.00 53.31 123 ILE A C 1
ATOM 972 O O . ILE A 1 123 ? 10.309 2.756 -22.151 1.00 53.31 123 ILE A O 1
ATOM 976 N N . PRO A 1 124 ? 11.100 4.570 -23.203 1.00 50.44 124 PRO A N 1
ATOM 977 C CA . PRO A 1 124 ? 9.800 5.031 -23.693 1.00 50.44 124 PRO A CA 1
ATOM 978 C C . PRO A 1 124 ? 9.388 4.357 -25.015 1.00 50.44 124 PRO A C 1
ATOM 980 O O . PRO A 1 124 ? 8.851 5.004 -25.909 1.00 50.44 124 PRO A O 1
ATOM 983 N N . ASP A 1 125 ? 9.626 3.060 -25.176 1.00 49.53 125 ASP A N 1
ATOM 984 C CA . ASP A 1 125 ? 9.299 2.281 -26.378 1.00 49.53 125 ASP A CA 1
ATOM 985 C C . ASP A 1 125 ? 7.857 1.724 -26.390 1.00 49.53 125 ASP A C 1
ATOM 987 O O . ASP A 1 125 ? 7.552 0.781 -27.117 1.00 49.53 125 ASP A O 1
ATOM 991 N N . GLY A 1 126 ? 6.922 2.357 -25.663 1.00 47.81 126 GLY A N 1
ATOM 992 C CA . GLY A 1 126 ? 5.487 2.059 -25.817 1.00 47.81 126 GLY A CA 1
ATOM 993 C C . GLY A 1 126 ? 4.529 2.523 -24.715 1.00 47.81 126 GLY A C 1
ATOM 994 O O . GLY A 1 126 ? 3.318 2.391 -24.882 1.00 47.81 126 GLY A O 1
ATOM 995 N N . ALA A 1 127 ? 5.006 3.078 -23.598 1.00 47.22 127 ALA A N 1
ATOM 996 C CA . ALA A 1 127 ? 4.120 3.540 -22.529 1.00 47.22 127 ALA A CA 1
ATOM 997 C C . ALA A 1 127 ? 3.476 4.897 -22.879 1.00 47.22 127 ALA A C 1
ATOM 999 O O . ALA A 1 127 ? 4.147 5.930 -22.917 1.00 47.22 127 ALA A O 1
ATOM 1000 N N . SER A 1 128 ? 2.157 4.919 -23.105 1.00 44.31 128 SER A N 1
ATOM 1001 C CA . SER A 1 128 ? 1.409 6.177 -23.205 1.00 44.31 128 SER A CA 1
ATOM 1002 C C . SER A 1 128 ? 1.404 6.868 -21.841 1.00 44.31 128 SER A C 1
ATOM 1004 O O . SER A 1 128 ? 0.721 6.448 -20.904 1.00 44.31 128 SER A O 1
ATOM 1006 N N . SER A 1 129 ? 2.144 7.971 -21.739 1.00 45.62 129 SER A N 1
ATOM 1007 C CA . SER A 1 129 ? 2.241 8.827 -20.549 1.00 45.62 129 SER A CA 1
ATOM 1008 C C . SER A 1 129 ? 0.912 9.477 -20.130 1.00 45.62 129 SER A C 1
ATOM 1010 O O . SER A 1 129 ? 0.875 10.181 -19.122 1.00 45.62 129 SER A O 1
ATOM 1012 N N . VAL A 1 130 ? -0.171 9.244 -20.880 1.00 44.38 130 VAL A N 1
ATOM 1013 C CA . VAL A 1 130 ? -1.453 9.948 -20.750 1.00 44.38 130 VAL A CA 1
ATOM 1014 C C . VAL A 1 130 ? -2.546 9.103 -20.078 1.00 44.38 130 VAL A C 1
ATOM 1016 O O . VAL A 1 130 ? -3.501 9.682 -19.570 1.00 44.38 130 VAL A O 1
ATOM 1019 N N . ARG A 1 131 ? -2.440 7.764 -20.020 1.00 44.25 131 ARG A N 1
ATOM 1020 C CA . ARG A 1 131 ? -3.541 6.914 -19.498 1.00 44.25 131 ARG A CA 1
ATOM 1021 C C . ARG A 1 131 ? -3.201 5.897 -18.420 1.00 44.25 131 ARG A C 1
ATOM 1023 O O . ARG A 1 131 ? -4.121 5.423 -17.769 1.00 44.25 131 ARG A O 1
ATOM 1030 N N . GLY A 1 132 ? -1.931 5.581 -18.176 1.00 45.34 132 GLY A N 1
ATOM 1031 C CA . GLY A 1 132 ? -1.592 4.611 -17.127 1.00 45.34 132 GLY A CA 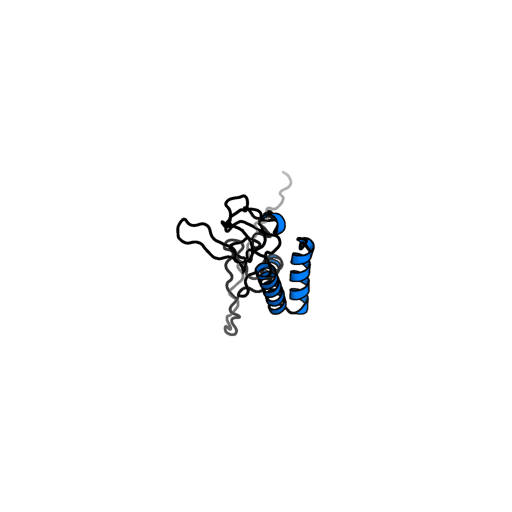1
ATOM 1032 C C . GLY A 1 132 ? -2.168 3.205 -17.355 1.00 45.34 132 GLY A C 1
ATOM 1033 O O . GLY A 1 132 ? -2.269 2.434 -16.405 1.00 45.34 132 GLY A O 1
ATOM 1034 N N . GLU A 1 133 ? -2.539 2.888 -18.595 1.00 42.41 133 GLU A N 1
ATOM 1035 C CA . GLU A 1 133 ? -3.006 1.575 -19.031 1.00 42.41 133 GLU A CA 1
ATOM 1036 C C . GLU A 1 133 ? -1.905 0.922 -19.872 1.00 42.41 133 GLU A C 1
ATOM 1038 O O . GLU A 1 133 ? -1.326 1.554 -20.762 1.00 42.41 133 GLU A O 1
ATOM 1043 N N . TYR A 1 134 ? -1.593 -0.335 -19.553 1.00 43.94 134 TYR A N 1
ATOM 1044 C CA . TYR A 1 134 ? -0.639 -1.153 -20.291 1.00 43.94 134 TYR A CA 1
ATOM 1045 C C . TYR A 1 134 ? -1.335 -1.808 -21.484 1.00 43.94 134 TYR A C 1
ATOM 1047 O O . TYR A 1 134 ? -2.343 -2.494 -21.326 1.00 43.94 134 TYR A O 1
ATOM 1055 N N . HIS A 1 135 ? -0.749 -1.654 -22.669 1.00 41.22 135 HIS A N 1
ATOM 1056 C CA . HIS A 1 135 ? -1.030 -2.519 -23.805 1.00 41.22 135 HIS A CA 1
ATOM 1057 C C . HIS A 1 135 ? 0.253 -3.286 -24.131 1.00 41.22 135 HIS A C 1
ATOM 1059 O O . HIS A 1 135 ? 1.260 -2.645 -24.449 1.00 41.22 135 HIS A O 1
ATOM 1065 N N . PRO A 1 136 ? 0.261 -4.628 -24.049 1.00 39.06 136 PRO A N 1
ATOM 1066 C CA . PRO A 1 136 ? 1.419 -5.398 -24.468 1.00 39.06 136 PRO A CA 1
ATOM 1067 C C . PRO A 1 136 ? 1.706 -5.109 -25.938 1.00 39.06 136 PRO A C 1
ATOM 1069 O O . PRO A 1 136 ? 0.800 -5.121 -26.776 1.00 39.06 136 PRO A O 1
ATOM 1072 N N . SER A 1 137 ? 2.973 -4.848 -26.258 1.00 41.62 137 SER A N 1
ATOM 1073 C CA . SER A 1 137 ? 3.405 -4.781 -27.644 1.00 41.62 137 SER A CA 1
ATOM 1074 C C . SER A 1 137 ? 3.224 -6.165 -28.255 1.00 41.62 137 SER A C 1
ATOM 1076 O O . SER A 1 137 ? 3.926 -7.122 -27.926 1.00 41.62 137 SER A O 1
ATOM 1078 N N . VAL A 1 138 ? 2.242 -6.287 -29.146 1.00 39.84 138 VAL A N 1
ATOM 1079 C CA . VAL A 1 138 ? 2.123 -7.456 -30.009 1.00 39.84 138 VAL A CA 1
ATOM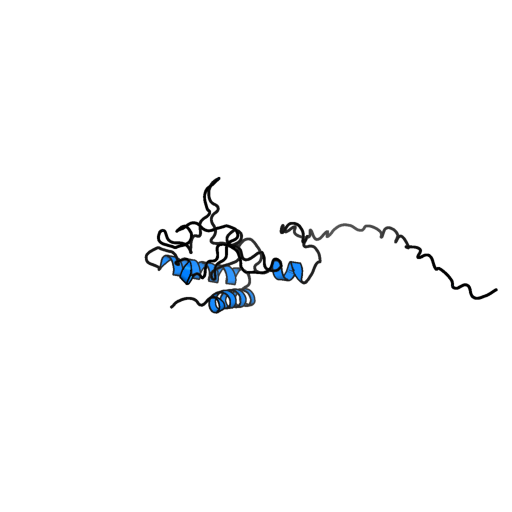 1080 C C . VAL A 1 138 ? 3.381 -7.444 -30.870 1.00 39.84 138 VAL A C 1
ATOM 1082 O O . VAL A 1 138 ? 3.529 -6.603 -31.759 1.00 39.84 138 VAL A O 1
ATOM 1085 N N . ARG A 1 139 ? 4.346 -8.316 -30.563 1.00 37.97 139 ARG A N 1
ATOM 1086 C CA . ARG A 1 139 ? 5.452 -8.599 -31.477 1.00 37.97 139 ARG A CA 1
ATOM 1087 C C . ARG A 1 139 ? 4.819 -9.146 -32.751 1.00 37.97 139 ARG A C 1
ATOM 1089 O O . ARG A 1 139 ? 4.428 -10.305 -32.805 1.00 37.97 139 ARG A O 1
ATOM 1096 N N . ASN A 1 140 ? 4.681 -8.282 -33.751 1.00 36.56 140 ASN A N 1
ATOM 1097 C CA . ASN A 1 140 ? 4.297 -8.656 -35.103 1.00 36.56 140 ASN A CA 1
ATOM 1098 C C . ASN A 1 140 ? 5.453 -9.456 -35.725 1.00 36.56 140 ASN A C 1
ATOM 1100 O O . ASN A 1 140 ? 6.241 -8.941 -36.514 1.00 36.56 140 ASN A O 1
ATOM 1104 N N . GLU A 1 141 ? 5.566 -10.735 -35.376 1.00 40.44 141 GLU A N 1
ATOM 1105 C CA . GLU A 1 141 ? 6.183 -11.727 -36.255 1.00 40.44 141 GLU A CA 1
ATOM 1106 C C . GLU A 1 141 ? 5.193 -12.023 -37.381 1.00 40.44 141 GLU A C 1
ATOM 1108 O O . GLU A 1 141 ? 4.522 -13.046 -37.354 1.00 40.44 141 GLU A O 1
ATOM 1113 N N . SER A 1 142 ? 5.022 -11.071 -38.304 1.00 44.59 142 SER A N 1
ATOM 1114 C CA . SER A 1 142 ? 4.472 -11.233 -39.662 1.00 44.59 142 SER A CA 1
ATOM 1115 C C . SER A 1 142 ? 4.116 -9.861 -40.234 1.00 44.59 142 SER A C 1
ATOM 1117 O O . SER A 1 142 ? 3.016 -9.367 -40.014 1.00 44.59 142 SER A O 1
ATOM 1119 N N . ALA A 1 143 ? 5.033 -9.249 -40.980 1.00 37.94 143 ALA A N 1
ATOM 1120 C CA . ALA A 1 143 ? 4.693 -8.440 -42.152 1.00 37.94 143 ALA A CA 1
ATOM 1121 C C . ALA A 1 143 ? 5.990 -8.013 -42.840 1.00 37.94 143 ALA A C 1
ATOM 1123 O O . ALA A 1 143 ? 6.637 -7.045 -42.443 1.00 37.94 143 ALA A O 1
ATOM 1124 N N . GLY A 1 144 ? 6.357 -8.739 -43.897 1.00 38.88 144 GLY A N 1
ATOM 1125 C CA . GLY A 1 144 ? 7.114 -8.121 -44.973 1.00 38.88 144 GLY A CA 1
ATOM 1126 C C . GLY A 1 144 ? 6.252 -6.990 -45.532 1.00 38.88 144 GLY A C 1
ATOM 1127 O O . GLY A 1 144 ? 5.131 -7.222 -45.974 1.00 38.88 144 GLY A O 1
ATOM 1128 N N . GLY A 1 145 ? 6.747 -5.765 -45.433 1.00 31.77 145 GLY A N 1
ATOM 1129 C CA . GLY A 1 145 ? 6.080 -4.573 -45.931 1.00 31.77 145 GLY A CA 1
ATOM 1130 C C . GLY A 1 145 ? 7.147 -3.551 -46.276 1.00 31.77 145 GLY A C 1
ATOM 1131 O O . GLY A 1 145 ? 7.918 -3.148 -45.408 1.00 31.77 145 GLY A O 1
ATOM 1132 N N . GLU A 1 146 ? 7.240 -3.219 -47.559 1.00 36.38 146 GLU A N 1
ATOM 1133 C CA . GLU A 1 146 ? 8.225 -2.297 -48.122 1.00 36.38 146 GLU A CA 1
ATOM 1134 C C . GLU A 1 146 ? 8.284 -0.949 -47.378 1.00 36.38 146 GLU A C 1
ATOM 1136 O O . GLU A 1 146 ? 7.261 -0.446 -46.900 1.00 36.38 146 GLU A O 1
ATOM 1141 N N . PRO A 1 147 ? 9.466 -0.311 -47.311 1.00 37.12 147 PRO A N 1
ATOM 1142 C CA . PRO A 1 147 ? 9.591 1.018 -46.737 1.00 37.12 147 PRO A CA 1
ATOM 1143 C C . PRO A 1 147 ? 8.886 2.049 -47.633 1.00 37.12 147 PRO A C 1
ATOM 1145 O O . PRO A 1 147 ? 9.336 2.355 -48.735 1.00 37.12 147 PRO A O 1
ATOM 1148 N N . SER A 1 148 ? 7.784 2.620 -47.142 1.00 37.72 148 SER A N 1
ATOM 1149 C CA . SER A 1 148 ? 7.145 3.785 -47.766 1.00 37.72 148 SER A CA 1
ATOM 1150 C C . SER A 1 148 ? 8.055 5.028 -47.686 1.00 37.72 148 SER A C 1
ATOM 1152 O O . SER A 1 148 ? 8.804 5.184 -46.715 1.00 37.72 148 SER A O 1
ATOM 1154 N N . PRO A 1 149 ? 8.019 5.922 -48.692 1.00 40.75 149 PRO A N 1
ATOM 1155 C CA . PRO A 1 149 ? 9.096 6.866 -48.957 1.00 40.75 149 PRO A CA 1
ATOM 1156 C C . PRO A 1 149 ? 9.168 7.996 -47.926 1.00 40.75 149 PRO A C 1
ATOM 1158 O O . PRO A 1 149 ? 8.174 8.602 -47.518 1.00 40.75 149 PRO A O 1
ATOM 1161 N N . ARG A 1 150 ? 10.407 8.304 -47.545 1.00 40.56 150 ARG A N 1
ATOM 1162 C CA . ARG A 1 150 ? 10.795 9.400 -46.659 1.00 40.56 150 ARG A CA 1
ATOM 1163 C C . ARG A 1 150 ? 10.407 10.731 -47.318 1.00 40.56 150 ARG A C 1
ATOM 1165 O O . ARG A 1 150 ? 11.021 11.131 -48.299 1.00 40.56 150 ARG A O 1
ATOM 1172 N N . ARG A 1 151 ? 9.403 11.435 -46.782 1.00 41.28 151 ARG A N 1
ATOM 1173 C CA . ARG A 1 151 ? 9.163 12.845 -47.133 1.00 41.28 151 ARG A CA 1
ATOM 1174 C C . ARG A 1 151 ? 10.357 13.671 -46.655 1.00 41.28 151 ARG A C 1
ATOM 1176 O O . ARG A 1 151 ? 10.497 13.922 -45.458 1.00 41.28 151 ARG A O 1
ATOM 1183 N N . GLU A 1 152 ? 11.211 14.078 -47.585 1.00 39.97 152 GLU A N 1
ATOM 1184 C CA . GLU A 1 152 ? 12.221 15.105 -47.351 1.00 39.97 152 GLU A CA 1
ATOM 1185 C C . GLU A 1 152 ? 11.518 16.410 -46.962 1.00 39.97 152 GLU A C 1
ATOM 1187 O O . GLU A 1 152 ? 10.683 16.939 -47.696 1.00 39.97 152 GLU A O 1
ATOM 1192 N N . ARG A 1 153 ? 11.821 16.917 -45.763 1.00 40.66 153 ARG A N 1
ATOM 1193 C CA . ARG A 1 153 ? 11.478 18.291 -45.394 1.00 40.66 153 ARG A CA 1
ATOM 1194 C C . ARG A 1 153 ? 12.496 19.203 -46.060 1.00 40.66 153 ARG A C 1
ATOM 1196 O O . ARG A 1 153 ? 13.648 19.244 -45.640 1.00 40.66 153 ARG A O 1
ATOM 1203 N N . THR A 1 154 ? 12.064 19.940 -47.072 1.00 38.97 154 THR A N 1
ATOM 1204 C CA . THR A 1 154 ? 12.824 21.056 -47.631 1.00 38.97 154 THR A CA 1
ATOM 1205 C C . THR A 1 154 ? 12.885 22.167 -46.580 1.00 38.97 154 THR A C 1
ATOM 1207 O O . THR A 1 154 ? 11.853 22.698 -46.170 1.00 38.97 154 THR A O 1
ATOM 1210 N N . ILE A 1 155 ? 14.086 22.480 -46.098 1.00 46.94 155 ILE A N 1
ATOM 1211 C CA . ILE A 1 155 ? 14.346 23.640 -45.239 1.00 46.94 155 ILE A CA 1
ATOM 1212 C C . ILE A 1 155 ? 14.586 24.831 -46.178 1.00 46.94 155 ILE A C 1
ATOM 1214 O O . ILE A 1 155 ? 15.471 24.729 -47.029 1.00 46.94 155 ILE A O 1
ATOM 1218 N N . PRO A 1 156 ? 13.837 25.943 -46.080 1.00 38.97 156 PRO A N 1
ATOM 1219 C CA . PRO A 1 156 ? 14.168 27.136 -46.843 1.00 38.97 156 PRO A CA 1
ATOM 1220 C C . PRO A 1 156 ? 15.456 27.756 -46.287 1.00 38.97 156 PRO A C 1
ATOM 1222 O O . PRO A 1 156 ? 15.526 28.140 -45.121 1.00 38.97 156 PRO A O 1
ATOM 1225 N N . VAL A 1 157 ? 16.482 27.816 -47.136 1.00 45.34 157 VAL A N 1
ATOM 1226 C CA . VAL A 1 157 ? 17.730 28.548 -46.904 1.00 45.34 157 VAL A CA 1
ATOM 1227 C C . VAL A 1 157 ? 17.458 30.022 -47.199 1.00 45.34 157 VAL A C 1
ATOM 1229 O O . VAL A 1 157 ? 17.251 30.390 -48.351 1.00 45.34 157 VAL A O 1
ATOM 1232 N N . THR A 1 158 ? 17.443 30.871 -46.175 1.00 46.25 158 THR A N 1
ATOM 1233 C CA . THR A 1 158 ? 17.597 32.320 -46.354 1.00 46.25 158 THR A CA 1
ATOM 1234 C C . THR A 1 158 ? 19.088 32.616 -46.484 1.00 46.25 158 THR A C 1
ATOM 1236 O O . THR A 1 158 ? 19.838 32.410 -45.528 1.00 46.25 158 THR A O 1
ATOM 1239 N N . GLY A 1 159 ? 19.515 33.015 -47.684 1.00 40.03 159 GLY A N 1
ATOM 1240 C CA . GLY A 1 159 ? 20.877 33.472 -47.958 1.00 40.03 159 GLY A CA 1
ATOM 1241 C C . GLY A 1 159 ? 21.150 34.868 -47.374 1.00 40.03 159 GLY A C 1
ATOM 1242 O O . GLY A 1 159 ? 20.198 35.584 -47.057 1.00 40.03 159 GLY A O 1
ATOM 1243 N N . PRO A 1 160 ? 22.429 35.238 -47.197 1.00 47.56 160 PRO A N 1
ATOM 1244 C CA . PRO A 1 160 ? 22.830 36.582 -46.807 1.00 47.56 160 PRO A CA 1
ATOM 1245 C C . PRO A 1 160 ? 22.940 37.472 -48.052 1.00 47.56 160 PRO A C 1
ATOM 1247 O O . PRO A 1 160 ? 23.609 37.083 -49.006 1.00 47.56 160 PRO A O 1
ATOM 1250 N N . ASP A 1 161 ? 22.332 38.656 -48.023 1.00 45.34 161 ASP A N 1
ATOM 1251 C CA . ASP A 1 161 ? 22.624 39.717 -48.989 1.00 45.34 161 ASP A CA 1
ATOM 1252 C C . ASP A 1 161 ? 23.350 40.853 -48.256 1.00 45.34 161 ASP A C 1
ATOM 1254 O O . ASP A 1 161 ? 22.785 41.499 -47.370 1.00 45.34 161 ASP A O 1
ATOM 1258 N N . ASP A 1 162 ? 24.621 41.024 -48.621 1.00 47.97 162 ASP A N 1
ATOM 1259 C CA . ASP A 1 162 ? 25.454 42.197 -48.363 1.00 47.97 162 ASP A CA 1
ATOM 1260 C C . ASP A 1 162 ? 25.264 43.211 -49.511 1.00 47.97 162 ASP A C 1
ATOM 1262 O O . ASP A 1 162 ? 25.262 42.837 -50.684 1.00 47.97 162 ASP A O 1
ATOM 1266 N N . ASP A 1 163 ? 25.144 44.476 -49.109 1.00 42.16 163 ASP A N 1
ATOM 1267 C CA . ASP A 1 163 ? 25.537 45.744 -49.739 1.00 42.16 163 ASP A CA 1
ATOM 1268 C C . ASP A 1 163 ? 25.148 46.135 -51.183 1.00 42.16 163 ASP A C 1
ATOM 1270 O O . ASP A 1 163 ? 25.597 45.584 -52.192 1.00 42.16 163 ASP A O 1
ATOM 1274 N N . GLY A 1 164 ? 24.452 47.279 -51.242 1.00 39.19 164 GLY A N 1
ATOM 1275 C CA . GLY A 1 164 ? 24.455 48.254 -52.334 1.00 39.19 164 GLY A CA 1
ATOM 1276 C C . GLY A 1 164 ? 24.414 49.674 -51.777 1.00 39.19 164 GLY A C 1
ATOM 1277 O O . GLY A 1 164 ? 23.510 49.940 -50.953 1.00 39.19 164 GLY A O 1
#

Organism: NCBI:txid2743089

Radius of gyration: 23.99 Å; chains: 1; bounding box: 46×63×70 Å